Protein AF-A0AAX1ZXB7-F1 (afdb_monomer_lite)

Sequence (171 aa):
MNEKLSLSSENVIQNRINELGRIFPEVVKEGEVDIEKLKQFLGIENTTLKEKYEFTWAGKSNAIKAIQTPSIGTLIPSVEESVNFDSTGNLFIDGDNLEVLKLLQKSYYGKIKMIYIDPPYNTANDFIYPDNYREGLQDYLRYTGQINDEGNVISSNTETRGRFGTVKNFV

Structure (mmCIF, N/CA/C/O backbone):
data_AF-A0AAX1ZXB7-F1
#
_entry.id   AF-A0AAX1ZXB7-F1
#
loop_
_atom_site.group_PDB
_atom_site.id
_atom_site.type_symbol
_atom_site.label_atom_id
_atom_site.label_alt_id
_atom_site.label_comp_id
_atom_site.label_asym_id
_atom_site.label_entity_id
_atom_site.label_seq_id
_atom_site.pdbx_PDB_ins_code
_atom_site.Cartn_x
_atom_site.Cartn_y
_atom_site.Cartn_z
_atom_site.occupancy
_atom_site.B_iso_or_equiv
_atom_site.auth_seq_id
_atom_site.auth_comp_id
_atom_site.auth_asym_id
_atom_site.auth_atom_id
_atom_site.pdbx_PDB_model_num
ATOM 1 N N . MET A 1 1 ? 2.788 31.392 -14.177 1.00 34.97 1 MET A N 1
ATOM 2 C CA . MET A 1 1 ? 2.180 30.565 -13.114 1.00 34.97 1 MET A CA 1
ATOM 3 C C . MET A 1 1 ? 3.056 29.336 -12.957 1.00 34.97 1 MET A C 1
ATOM 5 O O . MET A 1 1 ? 2.987 28.458 -13.798 1.00 34.97 1 MET A O 1
ATOM 9 N N . ASN A 1 2 ? 3.954 29.329 -11.969 1.00 38.16 2 ASN A N 1
ATOM 10 C CA . ASN A 1 2 ? 4.781 28.160 -11.666 1.00 38.16 2 ASN A CA 1
ATOM 11 C C . ASN A 1 2 ? 4.075 27.368 -10.565 1.00 38.16 2 ASN A C 1
ATOM 13 O O . ASN A 1 2 ? 4.234 27.690 -9.387 1.00 38.16 2 ASN A O 1
ATOM 17 N N . GLU A 1 3 ? 3.282 26.366 -10.938 1.00 44.12 3 GLU A N 1
ATOM 18 C CA . GLU A 1 3 ? 2.854 25.348 -9.980 1.00 44.12 3 GLU A CA 1
ATOM 19 C C . GLU A 1 3 ? 4.070 24.481 -9.644 1.00 44.12 3 GLU A C 1
ATOM 21 O O . GLU A 1 3 ? 4.531 23.669 -10.444 1.00 44.12 3 GLU A O 1
ATOM 26 N N . LYS A 1 4 ? 4.643 24.701 -8.458 1.00 41.75 4 LYS A N 1
ATOM 27 C CA . LYS A 1 4 ? 5.615 23.777 -7.875 1.00 41.75 4 LYS A CA 1
ATOM 28 C C . LYS A 1 4 ? 4.885 22.464 -7.591 1.00 41.75 4 LYS A C 1
ATOM 30 O O . LYS A 1 4 ? 4.143 22.380 -6.616 1.00 41.75 4 LYS A O 1
ATOM 35 N N . LEU A 1 5 ? 5.095 21.455 -8.432 1.00 46.59 5 LEU A N 1
ATOM 36 C CA . LEU A 1 5 ? 4.689 20.080 -8.148 1.00 46.59 5 LEU A CA 1
ATOM 37 C C . LEU A 1 5 ? 5.357 19.636 -6.839 1.00 46.59 5 LEU A C 1
ATOM 39 O O . LEU A 1 5 ? 6.584 19.585 -6.742 1.00 46.59 5 LEU A O 1
ATOM 43 N N . SER A 1 6 ? 4.555 19.367 -5.809 1.00 42.56 6 SER A N 1
ATOM 44 C CA . SER A 1 6 ? 5.046 18.852 -4.533 1.00 42.56 6 SER A CA 1
ATOM 45 C C . SER A 1 6 ? 5.552 17.419 -4.722 1.00 42.56 6 SER A C 1
ATOM 47 O O . SER A 1 6 ? 4.775 16.538 -5.083 1.00 42.56 6 SER A O 1
ATOM 49 N N . LEU A 1 7 ? 6.838 17.191 -4.451 1.00 52.69 7 LEU A N 1
ATOM 50 C CA . LEU A 1 7 ? 7.524 15.890 -4.544 1.00 52.69 7 LEU A CA 1
ATOM 51 C C . LEU A 1 7 ? 7.206 14.937 -3.371 1.00 52.69 7 LEU A C 1
ATOM 53 O O . LEU A 1 7 ? 7.807 13.878 -3.252 1.00 52.69 7 LEU A O 1
ATOM 57 N N . SER A 1 8 ? 6.286 15.315 -2.483 1.00 56.94 8 SER A N 1
ATOM 58 C CA . SER A 1 8 ? 5.848 14.522 -1.333 1.00 56.94 8 SER A CA 1
ATOM 59 C C . SER A 1 8 ? 4.586 13.726 -1.665 1.00 56.94 8 SER A C 1
ATOM 61 O O . SER A 1 8 ? 3.643 14.292 -2.229 1.00 56.94 8 SER A O 1
ATOM 63 N N . SER A 1 9 ? 4.526 12.449 -1.272 1.00 56.06 9 SER A N 1
ATOM 64 C CA . SER A 1 9 ? 3.298 11.654 -1.399 1.00 56.06 9 SER A CA 1
ATOM 65 C C . SER A 1 9 ? 2.146 12.291 -0.614 1.00 56.06 9 SER A C 1
ATOM 67 O O . SER A 1 9 ? 2.355 12.926 0.422 1.00 56.06 9 SER A O 1
ATOM 69 N N . GLU A 1 10 ? 0.920 12.117 -1.103 1.00 64.44 10 GLU A N 1
ATOM 70 C CA . GLU A 1 10 ? -0.266 12.712 -0.488 1.00 64.44 10 GLU A CA 1
ATOM 71 C C . GLU A 1 10 ? -0.451 12.240 0.956 1.00 64.44 10 GLU A C 1
ATOM 73 O O . GLU A 1 10 ? -0.342 11.054 1.272 1.00 64.44 10 GLU A O 1
ATOM 78 N N . ASN A 1 11 ? -0.758 13.181 1.849 1.00 70.56 11 ASN A N 1
ATOM 79 C CA . ASN A 1 11 ? -1.089 12.848 3.222 1.00 70.56 11 ASN A CA 1
ATOM 80 C C . ASN A 1 11 ? -2.504 12.252 3.255 1.00 70.56 11 ASN A C 1
ATOM 82 O O . ASN A 1 11 ? -3.506 12.965 3.322 1.00 70.56 11 ASN A O 1
ATOM 86 N N . VAL A 1 12 ? -2.574 10.921 3.202 1.00 74.12 12 VAL A N 1
ATOM 87 C CA . VAL A 1 12 ? -3.822 10.142 3.203 1.00 74.12 12 VAL A CA 1
ATOM 88 C C . VAL A 1 12 ? -4.715 10.499 4.396 1.00 74.12 12 VAL A C 1
ATOM 90 O O . VAL A 1 12 ? -5.937 10.473 4.271 1.00 74.12 12 VAL A O 1
ATOM 93 N N . ILE A 1 13 ? -4.130 10.862 5.542 1.00 74.44 13 ILE A N 1
ATOM 94 C CA . ILE A 1 13 ? -4.887 11.268 6.732 1.00 74.44 13 ILE A CA 1
ATOM 95 C C . ILE A 1 13 ? -5.599 12.590 6.461 1.00 74.44 13 ILE A C 1
ATOM 97 O O . ILE A 1 13 ? -6.801 12.684 6.678 1.00 74.44 13 ILE A O 1
ATOM 101 N N . GLN A 1 14 ? -4.891 13.579 5.920 1.00 74.00 14 GLN A N 1
ATOM 102 C CA . GLN A 1 14 ? -5.476 14.881 5.602 1.00 74.00 14 GLN A CA 1
ATOM 103 C C . GLN A 1 14 ? -6.555 14.777 4.521 1.00 74.00 14 GLN A C 1
ATOM 105 O O . GLN A 1 14 ? -7.618 15.374 4.662 1.00 74.00 14 GLN A O 1
ATOM 110 N N . ASN A 1 15 ? -6.354 13.943 3.497 1.00 77.56 15 ASN A N 1
ATOM 111 C CA . ASN A 1 15 ? -7.395 13.675 2.500 1.00 77.56 15 ASN A CA 1
ATOM 112 C C . ASN A 1 15 ? -8.650 13.053 3.137 1.00 77.56 15 ASN A C 1
ATOM 114 O O . ASN A 1 15 ? -9.758 13.509 2.868 1.00 77.56 15 ASN A O 1
ATOM 118 N N . ARG A 1 16 ? -8.488 12.078 4.041 1.00 78.12 16 ARG A N 1
ATOM 119 C CA . ARG A 1 16 ? -9.613 11.460 4.765 1.00 78.12 16 ARG A CA 1
ATOM 120 C C . ARG A 1 16 ? -10.320 12.434 5.701 1.00 78.12 16 ARG A C 1
ATOM 122 O O . ARG A 1 16 ? -11.542 12.408 5.781 1.00 78.12 16 ARG A O 1
ATOM 129 N N . ILE A 1 17 ? -9.576 13.292 6.397 1.00 80.38 17 ILE A N 1
ATOM 130 C CA . ILE A 1 17 ? -10.150 14.335 7.257 1.00 80.38 17 ILE A CA 1
ATOM 131 C C . ILE A 1 17 ? -10.942 15.335 6.410 1.00 80.38 17 ILE A C 1
ATOM 133 O O . ILE A 1 17 ? -12.053 15.699 6.784 1.00 80.38 17 ILE A O 1
ATOM 137 N N . ASN A 1 18 ? -10.432 15.713 5.237 1.00 79.88 18 ASN A N 1
ATOM 138 C CA . ASN A 1 18 ? -11.134 16.595 4.305 1.00 79.88 18 ASN A CA 1
ATOM 139 C C . ASN A 1 18 ? -12.419 15.960 3.754 1.00 79.88 18 ASN A C 1
ATOM 141 O O . ASN A 1 18 ? -13.449 16.629 3.676 1.00 79.88 18 ASN A O 1
ATOM 145 N N . GLU A 1 19 ? -12.395 14.675 3.394 1.00 80.62 19 GLU A N 1
ATOM 146 C CA . GLU A 1 19 ? -13.603 13.940 2.996 1.00 80.62 19 GLU A CA 1
ATOM 147 C C . GLU A 1 19 ? -14.615 13.850 4.140 1.00 80.62 19 GLU A C 1
ATOM 149 O O . GLU A 1 19 ? -15.804 14.095 3.936 1.00 80.62 19 GLU A O 1
ATOM 154 N N . LEU A 1 20 ? -14.150 13.576 5.359 1.00 80.56 20 LEU A N 1
ATOM 155 C CA . LEU A 1 20 ? -15.007 13.505 6.538 1.00 80.56 20 LEU A CA 1
ATOM 156 C C . LEU A 1 20 ? -15.609 14.873 6.880 1.00 80.56 20 LEU A C 1
ATOM 158 O O . LEU A 1 20 ? -16.793 14.945 7.190 1.00 80.56 20 LEU A O 1
ATOM 162 N N . GLY A 1 21 ? -14.847 15.958 6.730 1.00 78.12 21 GLY A N 1
ATOM 163 C CA . GLY A 1 21 ? -15.325 17.332 6.898 1.00 78.12 21 GLY A CA 1
ATOM 164 C C . GLY A 1 21 ? -16.354 17.762 5.849 1.00 78.12 21 GLY A C 1
ATOM 165 O O . GLY A 1 21 ? -17.210 18.589 6.148 1.00 78.12 21 GLY A O 1
ATOM 166 N N . ARG A 1 22 ? -16.344 17.175 4.642 1.00 80.56 22 ARG A N 1
ATOM 167 C CA . ARG A 1 22 ? -17.416 17.394 3.649 1.00 80.56 22 ARG A CA 1
ATOM 168 C C . ARG A 1 22 ? -18.744 16.777 4.080 1.00 80.56 22 ARG A C 1
ATOM 170 O O . ARG A 1 22 ? -19.790 17.321 3.748 1.00 80.56 22 ARG A O 1
ATOM 177 N N . ILE A 1 23 ? -18.698 15.642 4.775 1.00 79.94 23 ILE A N 1
ATOM 178 C CA . ILE A 1 23 ? -19.891 14.894 5.195 1.00 79.94 23 ILE A CA 1
ATOM 179 C C . ILE A 1 23 ? -20.389 15.391 6.562 1.00 79.94 23 ILE A C 1
ATOM 181 O O . ILE A 1 23 ? -21.589 15.561 6.757 1.00 79.94 23 ILE A O 1
ATOM 185 N N . PHE A 1 24 ? -19.470 15.669 7.491 1.00 79.56 24 PHE A N 1
ATOM 186 C CA . PHE A 1 24 ? -19.739 16.125 8.854 1.00 79.56 24 PHE A CA 1
ATOM 187 C C . PHE A 1 24 ? -18.872 17.352 9.199 1.00 79.56 24 PHE A C 1
ATOM 189 O O . PHE A 1 24 ? -17.887 17.231 9.933 1.00 79.56 24 PHE A O 1
ATOM 196 N N . PRO A 1 25 ? -19.218 18.554 8.704 1.00 79.00 25 PRO A N 1
ATOM 197 C CA . PRO A 1 25 ? -18.417 19.759 8.938 1.00 79.00 25 PRO A CA 1
ATOM 198 C C . PRO A 1 25 ? -18.304 20.124 10.425 1.00 79.00 25 PRO A C 1
AT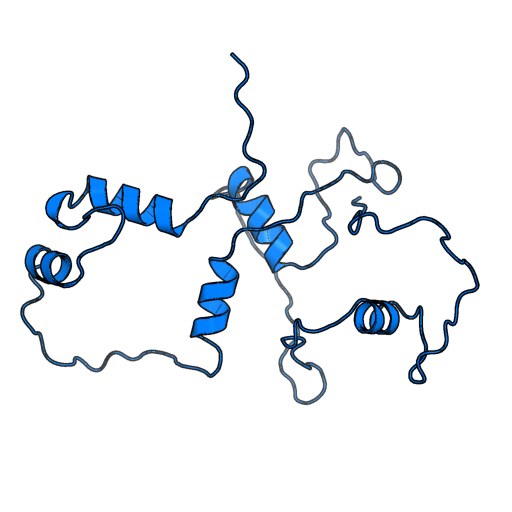OM 200 O O . PRO A 1 25 ? -17.298 20.677 10.852 1.00 79.00 25 PRO A O 1
ATOM 203 N N . GLU A 1 26 ? -19.298 19.768 11.241 1.00 76.31 26 GLU A N 1
ATOM 204 C CA . GLU A 1 26 ? -19.321 20.064 12.682 1.00 76.31 26 GLU A CA 1
ATOM 205 C C . GLU A 1 26 ? -18.400 19.166 13.527 1.00 76.31 26 GLU A C 1
ATOM 207 O O . GLU A 1 26 ? -18.140 19.468 14.699 1.00 76.31 26 GLU A O 1
ATOM 212 N N . VAL A 1 27 ? -17.922 18.067 12.933 1.00 77.94 27 VAL A N 1
ATOM 213 C CA . VAL A 1 27 ? -17.041 17.071 13.556 1.00 77.94 27 VAL A CA 1
ATOM 214 C C . VAL A 1 27 ? -15.565 17.422 13.362 1.00 77.94 27 VAL A C 1
ATOM 216 O O . VAL A 1 27 ? -14.729 16.990 14.151 1.00 77.94 27 VAL A O 1
ATOM 219 N N . VAL A 1 28 ? -15.220 18.212 12.345 1.00 76.88 28 VAL A N 1
ATOM 220 C CA . VAL A 1 28 ? -13.830 18.600 12.077 1.00 76.88 28 VAL A CA 1
ATOM 221 C C . VAL A 1 28 ? -13.576 19.999 12.635 1.00 76.88 28 VAL A C 1
ATOM 223 O O . VAL A 1 28 ? -14.164 20.976 12.176 1.00 76.88 28 VAL A O 1
ATOM 226 N N . LYS A 1 29 ? -12.681 20.114 13.619 1.00 74.75 29 LYS A N 1
ATOM 227 C CA . LYS A 1 29 ? -12.216 21.396 14.173 1.00 74.75 29 LYS A CA 1
ATOM 228 C C . LYS A 1 29 ? -10.718 21.521 13.940 1.00 74.75 29 LYS A C 1
ATOM 230 O O . LYS A 1 29 ? -9.971 20.625 14.299 1.00 74.75 29 LYS A O 1
ATOM 235 N N . GLU A 1 30 ? -10.291 22.624 13.325 1.00 65.50 30 GLU A N 1
ATOM 236 C CA . GLU A 1 30 ? -8.865 22.954 13.129 1.00 65.50 30 GLU A CA 1
ATOM 237 C C . GLU A 1 30 ? -8.031 21.851 12.433 1.00 65.50 30 GLU A C 1
ATOM 239 O O . GLU A 1 30 ? -6.820 21.776 12.601 1.00 65.50 30 GLU A O 1
ATOM 244 N N . GLY A 1 31 ? -8.667 21.006 11.610 1.00 67.06 31 GLY A N 1
ATOM 245 C CA . GLY A 1 31 ? -7.996 19.899 10.916 1.00 67.06 31 GLY A CA 1
ATOM 246 C C . GLY A 1 31 ? -7.877 18.606 11.732 1.00 67.06 31 GLY A C 1
ATOM 247 O O . GLY A 1 31 ? -7.247 17.660 11.265 1.00 67.06 31 GLY A O 1
ATOM 248 N N . GLU A 1 32 ? -8.511 18.533 12.903 1.00 71.75 32 GLU A N 1
ATOM 249 C CA . GLU A 1 32 ? -8.635 17.328 13.727 1.00 71.75 32 GLU A CA 1
ATOM 250 C C . GLU A 1 32 ? -10.102 16.884 13.853 1.00 71.75 32 GLU A C 1
ATOM 252 O O . GLU A 1 32 ? -11.037 17.682 13.742 1.00 71.75 32 GLU A O 1
ATOM 257 N N . VAL A 1 33 ? -10.315 15.580 14.051 1.00 77.62 33 VAL A N 1
ATOM 258 C CA . VAL A 1 33 ? -11.649 14.961 14.132 1.00 77.62 33 VAL A CA 1
ATOM 259 C C . VAL A 1 33 ? -12.070 14.837 15.595 1.00 77.62 33 VAL A C 1
ATOM 261 O O . VAL A 1 33 ? -11.449 14.101 16.361 1.00 77.62 33 VAL A O 1
ATOM 264 N N . ASP A 1 34 ? -13.165 15.499 15.968 1.00 79.06 34 ASP A N 1
ATOM 265 C CA . ASP A 1 34 ? -13.806 15.369 17.277 1.00 79.06 34 ASP A CA 1
ATOM 266 C C . ASP A 1 34 ? -14.596 14.051 17.347 1.00 79.06 34 ASP A C 1
ATOM 268 O O . ASP A 1 34 ? -15.705 13.909 16.821 1.00 79.06 34 ASP A O 1
ATOM 272 N N . ILE A 1 35 ? -13.993 13.048 17.987 1.00 77.00 35 ILE A N 1
ATOM 273 C CA . ILE A 1 35 ? -14.543 11.690 18.085 1.00 77.00 35 ILE A CA 1
ATOM 274 C C . ILE A 1 35 ? -15.855 11.671 18.882 1.00 77.00 35 ILE A C 1
ATOM 276 O O . ILE A 1 35 ? -16.717 10.831 18.611 1.00 77.00 35 ILE A O 1
ATOM 280 N N . GLU A 1 36 ? -16.028 12.563 19.859 1.00 72.38 36 GLU A N 1
ATOM 281 C CA . GLU A 1 36 ? -17.235 12.602 20.690 1.00 72.38 36 GLU A CA 1
ATOM 282 C C . GLU A 1 36 ? -18.425 13.114 19.887 1.00 72.38 36 GLU A C 1
ATOM 284 O O . GLU A 1 36 ? -19.469 12.456 19.842 1.00 72.38 36 GLU A O 1
ATOM 289 N N . LYS A 1 37 ? -18.238 14.211 19.149 1.00 75.06 37 LYS A N 1
ATOM 290 C CA . LYS A 1 37 ? -19.256 14.697 18.211 1.00 75.06 37 LYS A CA 1
ATOM 291 C C . LYS A 1 37 ? -19.546 13.692 17.111 1.00 75.06 37 LYS A C 1
ATOM 293 O O . LYS A 1 37 ? -20.709 13.479 16.783 1.00 75.06 37 LYS A O 1
ATOM 298 N N . LEU A 1 38 ? -18.520 13.038 16.562 1.00 80.50 38 LEU A N 1
ATOM 299 C CA . LEU A 1 38 ? -18.719 12.020 15.530 1.00 80.50 38 LEU A CA 1
ATOM 300 C C . LEU A 1 38 ? -19.606 10.877 16.038 1.00 80.50 38 LEU A C 1
ATOM 302 O O . LEU A 1 38 ? -20.534 10.467 15.348 1.00 80.50 38 LEU A O 1
ATOM 306 N N . LYS A 1 39 ? -19.361 10.386 17.258 1.00 75.12 39 LYS A N 1
ATOM 307 C CA . LYS A 1 39 ? -20.200 9.352 17.887 1.00 75.12 39 LYS A CA 1
ATOM 308 C C . LYS A 1 39 ? -21.645 9.817 18.060 1.00 75.12 39 LYS A C 1
ATOM 310 O O . LYS A 1 39 ? -22.557 9.038 17.787 1.00 75.12 39 LYS A O 1
ATOM 315 N N . GLN A 1 40 ? -21.842 11.074 18.461 1.00 74.50 40 GLN A N 1
ATOM 316 C CA . GLN A 1 40 ? -23.165 11.673 18.619 1.00 74.50 40 GLN A CA 1
ATOM 317 C C . GLN A 1 40 ? -23.916 11.769 17.281 1.00 74.50 40 GLN A C 1
ATOM 319 O O . GLN A 1 40 ? -25.065 11.342 17.201 1.00 74.50 40 GLN A O 1
ATOM 324 N N . PHE A 1 41 ? -23.269 12.260 16.217 1.00 72.31 41 PHE A N 1
ATOM 325 C CA . PHE A 1 41 ? -23.873 12.350 14.879 1.00 72.31 41 PHE A CA 1
ATOM 326 C C . PHE A 1 41 ? -24.178 10.989 14.262 1.00 72.31 41 PHE A C 1
ATOM 328 O O . PHE A 1 41 ? -25.181 10.837 13.570 1.00 72.31 41 PHE A O 1
ATOM 335 N N . LEU A 1 42 ? -23.334 9.991 14.526 1.00 73.00 42 LEU A N 1
ATOM 336 C CA . LEU A 1 42 ? -23.551 8.622 14.062 1.00 73.00 42 LEU A CA 1
ATOM 337 C C . LEU A 1 42 ? -24.635 7.882 14.863 1.00 73.00 42 LEU A C 1
ATOM 339 O O . LEU A 1 42 ? -24.899 6.716 14.572 1.00 73.00 42 LEU A O 1
ATOM 343 N N . GLY A 1 43 ? -25.254 8.522 15.864 1.00 67.62 43 GLY A N 1
ATOM 344 C CA . GLY A 1 43 ? -26.294 7.906 16.690 1.00 67.62 43 GLY A CA 1
ATOM 345 C C . GLY A 1 43 ? -25.787 6.694 17.470 1.00 67.62 43 GLY A C 1
ATOM 346 O O . GLY A 1 43 ? -26.571 5.816 17.830 1.00 67.62 43 GLY A O 1
ATOM 347 N N . ILE A 1 44 ? -24.474 6.619 17.714 1.00 66.94 44 ILE A N 1
ATOM 348 C CA . ILE A 1 44 ? -23.872 5.564 18.523 1.00 66.94 44 ILE A CA 1
ATOM 349 C C . ILE A 1 44 ? -24.101 5.965 19.979 1.00 66.94 44 ILE A C 1
ATOM 351 O O . ILE A 1 44 ? -23.200 6.439 20.671 1.00 66.94 44 ILE A O 1
ATOM 355 N N . GLU A 1 45 ? -25.337 5.794 20.449 1.00 56.50 45 GLU A N 1
ATOM 356 C CA . GLU A 1 45 ? -25.593 5.637 21.880 1.00 56.50 45 GLU A CA 1
ATOM 357 C C . GLU A 1 45 ? -24.660 4.545 22.386 1.00 56.50 45 GLU A C 1
ATOM 359 O O . GLU A 1 45 ? -24.458 3.585 21.645 1.00 56.50 45 GLU A O 1
ATOM 364 N N . ASN A 1 46 ? -24.083 4.717 23.584 1.00 56.25 46 ASN A N 1
ATOM 365 C CA . ASN A 1 46 ? -23.132 3.831 24.274 1.00 56.25 46 ASN A CA 1
ATOM 366 C C . ASN A 1 46 ? -23.569 2.354 24.277 1.00 56.25 46 ASN A C 1
ATOM 368 O O . ASN A 1 46 ? -23.894 1.768 25.310 1.00 56.25 46 ASN A O 1
ATOM 372 N N . THR A 1 47 ? -23.563 1.733 23.107 1.00 51.44 47 THR A N 1
ATOM 373 C CA . THR A 1 47 ? -23.913 0.353 22.875 1.00 51.44 47 THR A CA 1
ATOM 374 C C . THR A 1 47 ? -22.652 -0.373 23.252 1.00 51.44 47 THR A C 1
ATOM 376 O O . THR A 1 47 ? -21.699 -0.476 22.479 1.00 51.44 47 THR A O 1
ATOM 379 N N . THR A 1 48 ? -22.625 -0.687 24.549 1.00 49.75 48 THR A N 1
ATOM 380 C CA . THR A 1 48 ? -22.271 -1.994 25.087 1.00 49.75 48 THR A CA 1
ATOM 381 C C . THR A 1 48 ? -21.260 -2.684 24.211 1.00 49.75 48 THR A C 1
ATOM 383 O O . THR A 1 48 ? -21.625 -3.100 23.117 1.00 49.75 48 THR A O 1
ATOM 386 N N . LEU A 1 49 ? -20.033 -2.786 24.730 1.00 53.06 49 LEU A N 1
ATOM 387 C CA . LEU A 1 49 ? -18.934 -3.667 24.334 1.00 53.06 49 LEU A CA 1
ATOM 388 C C . LEU A 1 49 ? -19.442 -4.961 23.667 1.00 53.06 49 LEU A C 1
ATOM 390 O O . LEU A 1 49 ? -19.435 -6.033 24.259 1.00 53.06 49 LEU A O 1
ATOM 394 N N . LYS A 1 50 ? -19.931 -4.856 22.431 1.00 52.28 50 LYS A N 1
ATOM 395 C CA . LYS A 1 50 ? -20.218 -5.977 21.558 1.00 52.28 50 LYS A CA 1
ATOM 396 C C . LYS A 1 50 ? -18.845 -6.529 21.309 1.00 52.28 50 LYS A C 1
ATOM 398 O O . LYS A 1 50 ? -17.990 -5.766 20.862 1.00 52.28 50 LYS A O 1
ATOM 403 N N . GLU A 1 51 ? -18.646 -7.785 21.672 1.00 53.81 51 GLU A N 1
ATOM 404 C CA . GLU A 1 51 ? -17.427 -8.548 21.452 1.00 53.81 51 GLU A CA 1
ATOM 405 C C . GLU A 1 51 ? -16.927 -8.290 20.026 1.00 53.81 51 GLU A C 1
ATOM 407 O O . GLU A 1 51 ? -17.378 -8.883 19.046 1.00 53.81 51 GLU A O 1
ATOM 412 N N . LYS A 1 52 ? -16.054 -7.290 19.890 1.00 66.62 52 LYS A N 1
ATOM 413 C CA . LYS A 1 52 ? -15.423 -6.951 18.630 1.00 66.62 52 LYS A CA 1
ATOM 414 C C . LYS A 1 52 ? -14.259 -7.904 18.548 1.00 66.62 52 LYS A C 1
ATOM 416 O O . LYS A 1 52 ? -13.262 -7.731 19.244 1.00 66.62 52 LYS A O 1
ATOM 421 N N . TYR A 1 53 ? -14.411 -8.924 17.719 1.00 75.38 53 TYR A N 1
ATOM 422 C CA . TYR A 1 53 ? -13.291 -9.758 17.335 1.00 75.38 53 TYR A CA 1
ATOM 423 C C . TYR A 1 53 ? -12.319 -8.894 16.534 1.00 75.38 53 TYR A C 1
ATOM 425 O O . TYR A 1 53 ? -12.521 -8.622 15.352 1.00 75.38 53 TYR A O 1
ATOM 433 N N . GLU A 1 54 ? -11.286 -8.408 17.214 1.00 78.88 54 GLU A N 1
ATOM 434 C CA . GLU A 1 54 ? -10.181 -7.691 16.603 1.00 78.88 54 GLU A CA 1
ATOM 435 C C . GLU A 1 54 ? -8.934 -8.572 16.635 1.00 78.88 54 GLU A C 1
ATOM 437 O O . GLU A 1 54 ? -8.500 -9.035 17.689 1.00 78.88 54 GLU A O 1
ATOM 442 N N . PHE A 1 55 ? -8.325 -8.774 15.468 1.00 83.00 55 PHE A N 1
ATOM 443 C CA . PHE A 1 55 ? -7.006 -9.384 15.393 1.00 83.00 55 PHE A CA 1
ATOM 444 C C . PHE A 1 55 ? -5.955 -8.355 15.831 1.00 83.00 55 PHE A C 1
ATOM 446 O O . PHE A 1 55 ? -5.793 -7.300 15.201 1.00 83.00 55 PHE A O 1
ATOM 453 N N . THR A 1 56 ? -5.264 -8.635 16.935 1.00 85.94 56 THR A N 1
ATOM 454 C CA . THR A 1 56 ? -4.189 -7.795 17.479 1.00 85.94 56 THR A CA 1
ATOM 455 C C . THR A 1 56 ? -2.880 -8.577 17.507 1.00 85.94 56 THR A C 1
ATOM 457 O O . THR A 1 56 ? -2.869 -9.784 17.730 1.00 85.94 56 THR A O 1
ATOM 460 N N . TRP A 1 57 ? -1.771 -7.889 17.235 1.00 85.19 57 TRP A N 1
ATOM 461 C CA . TRP A 1 57 ? -0.424 -8.456 17.260 1.00 85.19 57 TRP A CA 1
ATOM 462 C C . TRP A 1 57 ? 0.590 -7.380 17.657 1.00 85.19 57 TRP A C 1
ATOM 464 O O . TRP A 1 57 ? 0.331 -6.177 17.520 1.00 85.19 57 TRP A O 1
ATOM 474 N N . ALA A 1 58 ? 1.751 -7.805 18.159 1.00 83.94 58 ALA A N 1
ATOM 475 C CA . ALA A 1 58 ? 2.843 -6.894 18.486 1.00 83.94 58 ALA A CA 1
ATOM 476 C C . ALA A 1 58 ? 3.305 -6.147 17.223 1.00 83.94 58 ALA A C 1
ATOM 478 O O . ALA A 1 58 ? 3.521 -6.755 16.182 1.00 83.94 58 ALA A O 1
ATOM 479 N N . GLY A 1 59 ? 3.425 -4.820 17.298 1.00 84.56 59 GLY A N 1
ATOM 480 C CA . GLY A 1 59 ? 3.831 -3.997 16.153 1.00 84.56 59 GLY A CA 1
ATOM 481 C C . GLY A 1 59 ? 2.698 -3.548 15.220 1.00 84.56 59 GLY A C 1
ATOM 482 O O . GLY A 1 59 ? 2.958 -2.718 14.351 1.00 84.56 59 GLY A O 1
ATOM 483 N N . LYS A 1 60 ? 1.435 -3.962 15.431 1.00 86.12 60 LYS A N 1
ATOM 484 C CA . LYS A 1 60 ? 0.268 -3.505 14.636 1.00 86.12 60 LYS A CA 1
ATOM 485 C C . LYS A 1 60 ? 0.216 -1.982 14.468 1.00 86.12 60 LYS A C 1
ATOM 487 O O . LYS A 1 60 ? 0.074 -1.475 13.357 1.00 86.12 60 LYS A O 1
ATOM 492 N N . SER A 1 61 ? 0.372 -1.243 15.565 1.00 84.56 61 SER A N 1
ATOM 493 C CA . SER A 1 61 ? 0.355 0.225 15.548 1.00 84.56 61 SER A CA 1
ATOM 494 C C . SER A 1 61 ? 1.530 0.822 14.768 1.00 84.56 61 SER A C 1
ATOM 496 O O . SER A 1 61 ? 1.369 1.857 14.125 1.00 84.56 61 SER A O 1
ATOM 498 N N . ASN A 1 62 ? 2.699 0.177 14.797 1.00 82.50 62 ASN A N 1
ATOM 499 C CA . ASN A 1 62 ? 3.876 0.624 14.052 1.00 82.50 62 ASN A CA 1
ATOM 500 C C . ASN A 1 62 ? 3.708 0.363 12.551 1.00 82.50 62 ASN A C 1
ATOM 502 O O . ASN A 1 62 ? 4.002 1.253 11.761 1.00 82.50 62 ASN A O 1
ATOM 506 N N . ALA A 1 63 ? 3.145 -0.787 12.164 1.00 84.12 63 ALA A N 1
ATOM 507 C CA . ALA A 1 63 ? 2.821 -1.093 10.770 1.00 84.12 63 ALA A CA 1
ATOM 508 C C . ALA A 1 63 ? 1.829 -0.074 10.179 1.00 84.12 63 ALA A C 1
ATOM 510 O O . ALA A 1 63 ? 2.036 0.441 9.082 1.00 84.12 63 ALA A O 1
ATOM 511 N N . ILE A 1 64 ? 0.789 0.295 10.939 1.00 85.12 64 ILE A N 1
ATOM 512 C CA . ILE A 1 64 ? -0.167 1.335 10.523 1.00 85.12 64 ILE A CA 1
ATOM 513 C C . ILE A 1 64 ? 0.535 2.687 10.345 1.00 85.12 64 ILE A C 1
ATOM 515 O O . ILE A 1 64 ? 0.319 3.354 9.332 1.00 85.12 64 ILE A O 1
ATOM 519 N N . LYS A 1 65 ? 1.396 3.085 11.292 1.00 84.00 65 LYS A N 1
ATOM 520 C CA . LYS A 1 65 ? 2.186 4.321 11.174 1.00 84.00 65 LYS A CA 1
ATOM 521 C C . LYS A 1 65 ? 3.088 4.294 9.940 1.00 84.00 65 LYS A C 1
ATOM 523 O O . LYS A 1 65 ? 3.104 5.266 9.200 1.00 84.00 65 LYS A O 1
ATOM 528 N N . ALA A 1 66 ? 3.777 3.183 9.678 1.00 81.81 66 ALA A N 1
ATOM 529 C CA . ALA A 1 66 ? 4.664 3.038 8.526 1.00 81.81 66 ALA A CA 1
ATOM 530 C C . ALA A 1 66 ? 3.925 3.208 7.190 1.00 81.81 66 ALA A C 1
ATOM 532 O O . ALA A 1 66 ? 4.449 3.864 6.293 1.00 81.81 66 ALA A O 1
ATOM 533 N N . ILE A 1 67 ? 2.698 2.690 7.067 1.00 83.00 67 ILE A N 1
ATOM 534 C CA . ILE A 1 67 ? 1.841 2.888 5.883 1.00 83.00 67 ILE A CA 1
ATOM 535 C C . ILE A 1 67 ? 1.442 4.363 5.723 1.00 83.00 67 ILE A C 1
ATOM 537 O O . ILE A 1 67 ? 1.361 4.859 4.603 1.00 83.00 67 ILE A O 1
ATOM 541 N N . GLN A 1 68 ? 1.191 5.065 6.830 1.00 81.31 68 GLN A N 1
ATOM 542 C CA . GLN A 1 68 ? 0.781 6.473 6.827 1.00 81.31 68 GLN A CA 1
ATOM 543 C C . GLN A 1 68 ? 1.938 7.448 6.594 1.00 81.31 68 GLN A C 1
ATOM 545 O O . GLN A 1 68 ? 1.700 8.565 6.133 1.00 81.31 68 GLN A O 1
ATOM 550 N N . THR A 1 69 ? 3.170 7.054 6.918 1.00 81.19 69 THR A N 1
ATOM 551 C CA . THR A 1 69 ? 4.358 7.874 6.676 1.00 81.19 69 THR A CA 1
ATOM 552 C C . THR A 1 69 ? 4.539 8.098 5.170 1.00 81.19 69 THR A C 1
ATOM 554 O O . THR A 1 69 ? 4.654 7.113 4.433 1.00 81.19 69 THR A O 1
ATOM 557 N N . PRO A 1 70 ? 4.600 9.359 4.702 1.00 78.38 70 PRO A N 1
ATOM 558 C CA . PRO A 1 70 ? 4.861 9.678 3.303 1.00 78.38 70 PRO A CA 1
ATOM 559 C C . PRO A 1 70 ? 6.168 9.067 2.787 1.00 78.38 70 PRO A C 1
ATOM 561 O O . PRO A 1 70 ? 7.133 8.950 3.544 1.00 78.38 70 PRO A O 1
ATOM 564 N N . SER A 1 71 ? 6.208 8.710 1.504 1.00 78.88 71 SER A N 1
ATOM 565 C 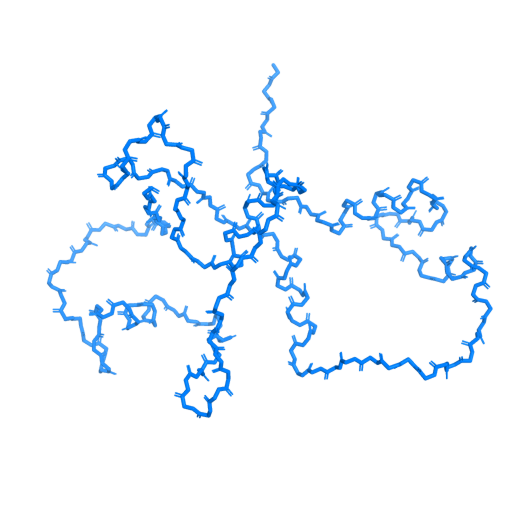CA . SER A 1 71 ? 7.448 8.298 0.841 1.00 78.88 71 SER A CA 1
ATOM 566 C C . SER A 1 71 ? 8.384 9.498 0.683 1.00 78.88 71 SER A C 1
ATOM 568 O O . SER A 1 71 ? 7.936 10.616 0.409 1.00 78.88 71 SER A O 1
ATOM 570 N N . ILE A 1 72 ? 9.683 9.262 0.834 1.00 77.94 72 ILE A N 1
ATOM 571 C CA . ILE A 1 72 ? 10.740 10.276 0.660 1.00 77.94 72 ILE A CA 1
ATOM 572 C C . ILE A 1 72 ? 11.504 10.020 -0.652 1.00 77.94 72 ILE A C 1
ATOM 574 O O . ILE A 1 72 ? 12.201 10.902 -1.153 1.00 77.94 72 ILE A O 1
ATOM 578 N N . GLY A 1 73 ? 11.372 8.820 -1.222 1.00 77.62 73 GLY A N 1
ATOM 579 C CA . GLY A 1 73 ? 12.023 8.429 -2.466 1.00 77.62 73 GLY A CA 1
ATOM 580 C C . GLY A 1 73 ? 11.418 9.056 -3.724 1.00 77.62 73 GLY A C 1
ATOM 581 O O . GLY A 1 73 ? 10.320 9.607 -3.722 1.00 77.62 73 GLY A O 1
ATOM 582 N N . THR A 1 74 ? 12.149 8.919 -4.829 1.00 80.56 74 THR A N 1
ATOM 583 C CA . THR A 1 74 ? 11.657 9.173 -6.188 1.00 80.56 74 THR A CA 1
ATOM 584 C C . THR A 1 74 ? 12.086 8.021 -7.092 1.00 80.56 74 THR A C 1
ATOM 586 O O . THR A 1 74 ? 13.098 7.373 -6.822 1.00 80.56 74 THR A O 1
ATOM 589 N N . LEU A 1 75 ? 11.334 7.772 -8.164 1.00 86.06 75 LEU A N 1
ATOM 590 C CA . LEU A 1 75 ? 11.727 6.812 -9.198 1.00 86.06 75 LEU A CA 1
ATOM 591 C C . LEU A 1 75 ? 12.619 7.514 -10.228 1.00 86.06 75 LEU A C 1
ATOM 593 O O . LEU A 1 75 ? 12.338 8.650 -10.617 1.00 86.06 75 LEU A O 1
ATOM 597 N N . ILE A 1 76 ? 13.686 6.846 -10.661 1.00 86.50 76 ILE A N 1
ATOM 598 C CA . ILE A 1 76 ? 14.653 7.357 -11.643 1.00 86.50 76 ILE A CA 1
ATOM 599 C C . ILE A 1 76 ? 14.692 6.361 -12.809 1.00 86.50 76 ILE A C 1
ATOM 601 O O . ILE A 1 76 ? 14.760 5.174 -12.568 1.00 86.50 76 ILE A O 1
ATOM 605 N N . PRO A 1 77 ? 14.622 6.755 -14.081 1.00 88.75 77 PRO A N 1
ATOM 606 C CA . PRO A 1 77 ? 14.736 5.780 -15.171 1.00 88.75 77 PRO A CA 1
ATOM 607 C C . PRO A 1 77 ? 16.192 5.291 -15.345 1.00 88.75 77 PRO A C 1
ATOM 609 O O . PRO A 1 77 ? 17.095 6.124 -15.398 1.00 88.75 77 PRO A O 1
ATOM 612 N N . SER A 1 78 ? 16.436 3.980 -15.493 1.00 89.19 78 SER A N 1
ATOM 613 C CA . SER A 1 78 ? 17.721 3.390 -15.950 1.00 89.19 78 SER A CA 1
ATOM 614 C C . SER A 1 78 ? 17.585 2.854 -17.369 1.00 89.19 78 SER A C 1
ATOM 616 O O . SER A 1 78 ? 17.493 1.659 -17.632 1.00 89.19 78 SER A O 1
ATOM 618 N N . VAL A 1 79 ? 17.641 3.798 -18.306 1.00 88.00 79 VAL A N 1
ATOM 619 C CA . VAL A 1 79 ? 17.516 3.556 -19.748 1.00 88.00 79 VAL A CA 1
ATOM 620 C C . VAL A 1 79 ? 18.524 2.523 -20.267 1.00 88.00 79 VAL A C 1
ATOM 622 O O . VAL A 1 79 ? 18.232 1.816 -21.225 1.00 88.00 79 VAL A O 1
ATOM 625 N N . GLU A 1 80 ? 19.710 2.439 -19.659 1.00 87.31 80 GLU A N 1
ATOM 626 C CA . GLU A 1 80 ? 20.775 1.527 -20.097 1.00 87.31 80 GLU A CA 1
ATOM 627 C C . GLU A 1 80 ? 20.459 0.058 -19.805 1.00 87.31 80 GLU A C 1
ATOM 629 O O . GLU A 1 80 ? 20.865 -0.823 -20.562 1.00 87.31 80 GLU A O 1
ATOM 634 N N . GLU A 1 81 ? 19.734 -0.208 -18.722 1.00 86.19 81 GLU A N 1
ATOM 635 C CA . GLU A 1 81 ? 19.353 -1.565 -18.338 1.00 86.19 81 GLU A CA 1
ATOM 636 C C . GLU A 1 81 ? 17.987 -1.944 -18.933 1.00 86.19 81 GLU A C 1
ATOM 638 O O . GLU A 1 81 ? 17.715 -3.129 -19.134 1.00 86.19 81 GLU A O 1
ATOM 643 N N . SER A 1 82 ? 17.170 -0.942 -19.282 1.00 87.25 82 SER A N 1
ATOM 644 C CA . SER A 1 82 ? 15.857 -1.062 -19.916 1.00 87.25 82 SER A CA 1
ATOM 645 C C . SER A 1 82 ? 15.866 -1.779 -21.265 1.00 87.25 82 SER A C 1
ATOM 647 O O . SER A 1 82 ? 16.612 -1.453 -22.188 1.00 87.25 82 SER A O 1
ATOM 649 N N . VAL A 1 83 ? 14.901 -2.682 -21.450 1.00 89.19 83 VAL A N 1
ATOM 650 C CA . VAL A 1 83 ? 14.614 -3.299 -22.752 1.00 89.19 83 VAL A CA 1
ATOM 651 C C . VAL A 1 83 ? 13.430 -2.585 -23.400 1.00 89.19 83 VAL A C 1
ATOM 653 O O . VAL A 1 83 ? 12.330 -2.577 -22.851 1.00 89.19 83 VAL A O 1
ATOM 656 N N . ASN A 1 84 ? 13.630 -2.034 -24.604 1.00 88.44 84 ASN A N 1
ATOM 657 C CA . ASN A 1 84 ? 12.595 -1.321 -25.368 1.00 88.44 84 ASN A CA 1
ATOM 658 C C . ASN A 1 84 ? 11.949 -0.154 -24.592 1.00 88.44 84 ASN A C 1
ATOM 660 O O . ASN A 1 84 ? 10.730 0.014 -24.655 1.00 88.44 84 ASN A O 1
ATOM 664 N N . PHE A 1 85 ? 12.766 0.647 -23.896 1.00 87.56 85 PHE A N 1
ATOM 665 C CA . PHE A 1 85 ? 12.347 1.707 -22.965 1.00 87.56 85 PHE A CA 1
ATOM 666 C C . PHE A 1 85 ? 11.162 2.559 -23.454 1.00 87.56 85 PHE A C 1
ATOM 668 O O . PHE A 1 85 ? 10.169 2.699 -22.748 1.00 87.56 85 PHE A O 1
ATOM 675 N N . ASP A 1 86 ? 11.212 3.057 -24.692 1.00 88.06 86 ASP A N 1
ATOM 676 C CA . ASP A 1 86 ? 10.183 3.966 -25.222 1.00 88.06 86 ASP A CA 1
ATOM 677 C C . ASP A 1 86 ? 8.878 3.277 -25.664 1.00 88.06 86 ASP A C 1
ATOM 679 O O . ASP A 1 86 ? 7.888 3.949 -25.952 1.00 88.06 86 ASP A O 1
ATOM 683 N N . SER A 1 87 ? 8.863 1.946 -25.781 1.00 91.69 87 SER A N 1
ATOM 684 C CA . SER A 1 87 ? 7.753 1.204 -26.409 1.00 91.69 87 SER A CA 1
ATOM 685 C C . SER A 1 87 ? 7.169 0.082 -25.556 1.00 91.69 87 SER A C 1
ATOM 687 O O . SER A 1 87 ? 6.086 -0.422 -25.864 1.00 91.69 87 SER A O 1
ATOM 689 N N . THR A 1 88 ? 7.855 -0.321 -24.487 1.00 90.12 88 THR A N 1
ATOM 690 C CA . THR A 1 88 ? 7.356 -1.347 -23.572 1.00 90.12 88 THR A CA 1
ATOM 691 C C . THR A 1 88 ? 6.169 -0.823 -22.760 1.00 90.12 88 THR A C 1
ATOM 693 O O . THR A 1 88 ? 6.173 0.293 -22.251 1.00 90.12 88 THR A O 1
ATOM 696 N N . GLY A 1 89 ? 5.127 -1.646 -22.625 1.00 90.00 89 GLY A N 1
ATOM 697 C CA . GLY A 1 89 ? 4.020 -1.403 -21.690 1.00 90.00 89 GLY A CA 1
ATOM 698 C C . GLY A 1 89 ? 4.261 -2.001 -20.300 1.00 90.00 89 GLY A C 1
ATOM 699 O O . GLY A 1 89 ? 3.374 -1.944 -19.450 1.00 90.00 89 GLY A O 1
ATOM 700 N N . ASN A 1 90 ? 5.425 -2.622 -20.091 1.00 92.38 90 ASN A N 1
ATOM 701 C CA . ASN A 1 90 ? 5.798 -3.301 -18.856 1.00 92.38 90 ASN A CA 1
ATOM 702 C C . ASN A 1 90 ? 6.775 -2.440 -18.059 1.00 92.38 90 ASN A C 1
ATOM 704 O O . ASN A 1 90 ? 7.601 -1.746 -18.645 1.00 92.38 90 ASN A O 1
ATOM 708 N N . LEU A 1 91 ? 6.698 -2.537 -16.735 1.00 91.00 91 LEU A N 1
ATOM 709 C CA . LEU A 1 91 ? 7.539 -1.790 -15.811 1.00 91.00 91 LEU A CA 1
ATOM 710 C C . LEU A 1 91 ? 8.187 -2.760 -14.826 1.00 91.00 91 LEU A C 1
ATOM 712 O O . LEU A 1 91 ? 7.482 -3.562 -14.207 1.00 91.00 91 LEU A O 1
ATOM 716 N N . PHE A 1 92 ? 9.503 -2.665 -14.666 1.00 91.69 92 PHE A N 1
ATOM 717 C CA . PHE A 1 92 ? 10.232 -3.318 -13.590 1.00 91.69 92 PHE A CA 1
ATOM 718 C C . PHE A 1 92 ? 10.704 -2.251 -12.598 1.00 91.69 92 PHE A C 1
ATOM 720 O O . PHE A 1 92 ? 11.087 -1.151 -12.983 1.00 91.69 92 PHE A O 1
ATOM 727 N N . ILE A 1 93 ? 10.596 -2.535 -11.298 1.00 91.38 93 ILE A N 1
ATOM 728 C CA . ILE A 1 93 ? 10.952 -1.567 -10.258 1.00 91.38 93 ILE A CA 1
ATOM 729 C C . ILE A 1 93 ? 11.819 -2.244 -9.208 1.00 91.38 93 ILE A C 1
ATOM 731 O O . ILE A 1 93 ? 11.346 -3.160 -8.539 1.00 91.38 93 ILE A O 1
ATOM 735 N N . ASP A 1 94 ? 13.051 -1.763 -9.034 1.00 89.00 94 ASP A N 1
ATOM 736 C CA . ASP A 1 94 ? 13.947 -2.237 -7.984 1.00 89.00 94 ASP A CA 1
ATOM 737 C C . ASP A 1 94 ? 13.856 -1.366 -6.720 1.00 89.00 94 ASP A C 1
ATOM 739 O O . ASP A 1 94 ? 14.002 -0.139 -6.741 1.00 89.00 94 ASP A O 1
ATOM 743 N N . GLY A 1 95 ? 13.612 -2.001 -5.578 1.00 87.31 95 GLY A N 1
ATOM 744 C CA . GLY A 1 95 ? 13.613 -1.333 -4.289 1.00 87.31 95 GLY A CA 1
ATOM 745 C C . GLY A 1 95 ? 12.750 -1.997 -3.227 1.00 87.31 95 GLY A C 1
ATOM 746 O O . GLY A 1 95 ? 12.219 -3.088 -3.400 1.00 87.31 95 GLY A O 1
ATOM 747 N N . ASP A 1 96 ? 12.622 -1.296 -2.098 1.00 88.25 96 ASP A N 1
ATOM 748 C CA . ASP A 1 96 ? 11.738 -1.726 -1.023 1.00 88.25 96 ASP A CA 1
ATOM 749 C C . ASP A 1 96 ? 10.282 -1.646 -1.494 1.00 88.25 96 ASP A C 1
ATOM 751 O O . ASP A 1 96 ? 9.835 -0.617 -2.013 1.00 88.25 96 ASP A O 1
ATOM 755 N N . ASN A 1 97 ? 9.546 -2.742 -1.329 1.00 90.69 97 ASN A N 1
ATOM 756 C CA . ASN A 1 97 ? 8.206 -2.880 -1.884 1.00 90.69 97 ASN A CA 1
ATOM 757 C C . ASN A 1 97 ? 7.214 -1.867 -1.289 1.00 90.69 97 ASN A C 1
ATOM 759 O O . ASN A 1 97 ? 6.370 -1.348 -2.020 1.00 90.69 97 ASN A O 1
ATOM 763 N N . LEU A 1 98 ? 7.320 -1.533 -0.002 1.00 90.00 98 LEU A N 1
ATOM 764 C CA . LEU A 1 98 ? 6.425 -0.590 0.655 1.00 90.00 98 LEU A CA 1
ATOM 765 C C . LEU A 1 98 ? 6.655 0.825 0.121 1.00 90.00 98 LEU A C 1
ATOM 767 O O . LEU A 1 98 ? 5.686 1.521 -0.191 1.00 90.00 98 LEU A O 1
ATOM 771 N N . GLU A 1 99 ? 7.911 1.242 -0.027 1.00 87.56 99 GLU A N 1
ATOM 772 C CA . GLU A 1 99 ? 8.241 2.556 -0.594 1.00 87.56 99 GLU A CA 1
ATOM 773 C C . GLU A 1 99 ? 7.819 2.660 -2.067 1.00 87.56 99 GLU A C 1
ATOM 775 O O . GLU A 1 99 ? 7.204 3.648 -2.474 1.00 87.56 99 GLU A O 1
ATOM 780 N N . VAL A 1 100 ? 8.059 1.611 -2.859 1.00 90.69 100 VAL A N 1
ATOM 781 C CA . VAL A 1 100 ? 7.632 1.549 -4.266 1.00 90.69 100 VAL A CA 1
ATOM 782 C C . VAL A 1 100 ? 6.111 1.655 -4.388 1.00 90.69 100 VAL A C 1
ATOM 784 O O . VAL A 1 100 ? 5.604 2.452 -5.181 1.00 90.69 100 VAL A O 1
ATOM 787 N N . LEU A 1 101 ? 5.360 0.900 -3.584 1.00 91.94 101 LEU A N 1
ATOM 788 C CA . LEU A 1 101 ? 3.897 0.927 -3.621 1.00 91.94 101 LEU A CA 1
ATOM 789 C C . LEU A 1 101 ? 3.333 2.300 -3.233 1.00 91.94 101 LEU A C 1
ATOM 791 O O . LEU A 1 101 ? 2.349 2.736 -3.836 1.00 91.94 101 LEU A O 1
ATOM 795 N N . LYS A 1 102 ? 3.962 3.014 -2.290 1.00 89.06 102 LYS A N 1
ATOM 796 C CA . LYS A 1 102 ? 3.582 4.397 -1.948 1.00 89.06 102 LYS A CA 1
ATOM 797 C C . LYS A 1 102 ? 3.765 5.354 -3.123 1.00 89.06 102 LYS A C 1
ATOM 799 O O . LYS A 1 102 ? 2.886 6.173 -3.381 1.00 89.06 102 LYS A O 1
ATOM 804 N N . LEU A 1 103 ? 4.863 5.229 -3.868 1.00 89.44 103 LEU A N 1
ATOM 805 C CA . LEU A 1 103 ? 5.123 6.065 -5.046 1.00 89.44 103 LEU A CA 1
ATOM 806 C C . LEU A 1 103 ? 4.138 5.773 -6.183 1.00 89.44 103 LEU A C 1
ATOM 808 O O . LEU A 1 103 ? 3.612 6.694 -6.813 1.00 89.44 103 LEU A O 1
ATOM 812 N N . LEU A 1 104 ? 3.829 4.496 -6.417 1.00 91.44 104 LEU A N 1
ATOM 813 C CA . LEU A 1 104 ? 2.865 4.087 -7.440 1.00 91.44 104 LEU A CA 1
ATOM 814 C C . LEU A 1 104 ? 1.418 4.437 -7.085 1.00 91.44 104 LEU A C 1
ATOM 816 O O . LEU A 1 104 ? 0.591 4.554 -7.995 1.00 91.44 104 LEU A O 1
ATOM 820 N N . GLN A 1 105 ? 1.112 4.626 -5.796 1.00 89.94 105 GLN A N 1
ATOM 821 C CA . GLN A 1 105 ? -0.244 4.852 -5.301 1.00 89.94 105 GLN A CA 1
ATOM 822 C C . GLN A 1 105 ? -0.966 5.940 -6.095 1.00 89.94 105 GLN A C 1
ATOM 824 O O . GLN A 1 105 ? -2.093 5.722 -6.522 1.00 89.94 105 GLN A O 1
ATOM 829 N N . LYS A 1 106 ? -0.320 7.084 -6.349 1.00 84.12 106 LYS A N 1
ATOM 830 C CA . LYS A 1 106 ? -0.954 8.218 -7.036 1.00 84.12 106 LYS A CA 1
ATOM 831 C C . LYS A 1 106 ? -1.274 7.925 -8.503 1.00 84.12 106 LYS A C 1
ATOM 833 O O . LYS A 1 106 ? -2.362 8.237 -8.980 1.00 84.12 106 LYS A O 1
ATOM 838 N N . SER A 1 107 ? -0.337 7.321 -9.225 1.00 88.69 107 SER A N 1
ATOM 839 C CA . SER A 1 107 ? -0.455 7.128 -10.676 1.00 88.69 107 SER A CA 1
ATOM 840 C C . SER A 1 107 ? -1.317 5.921 -11.049 1.00 88.69 107 SER A C 1
ATOM 842 O O . SER A 1 107 ? -1.967 5.929 -12.102 1.00 88.69 107 SER A O 1
ATOM 844 N N . TYR A 1 108 ? -1.355 4.905 -10.183 1.00 91.44 108 TYR A N 1
ATOM 845 C CA . TYR A 1 108 ? -1.981 3.607 -10.451 1.00 91.44 108 TYR A CA 1
ATOM 846 C C . TYR A 1 108 ? -3.185 3.290 -9.552 1.00 91.44 108 TYR A C 1
ATOM 848 O O . TYR A 1 108 ? -3.717 2.179 -9.617 1.00 91.44 108 TYR A O 1
ATOM 856 N N . TYR A 1 109 ? -3.667 4.256 -8.759 1.00 92.25 109 TYR A N 1
ATOM 857 C CA . TYR A 1 109 ? -4.857 4.082 -7.924 1.00 92.25 109 TYR A CA 1
ATOM 858 C C . TYR A 1 109 ? -6.052 3.563 -8.737 1.00 92.25 109 TYR A C 1
ATOM 860 O O . TYR A 1 109 ? -6.454 4.175 -9.726 1.00 92.25 109 TYR A O 1
ATOM 868 N N . GLY A 1 110 ? -6.609 2.419 -8.328 1.00 93.06 110 GLY A N 1
ATOM 869 C CA . GLY A 1 110 ? -7.774 1.808 -8.977 1.00 93.06 110 GLY A CA 1
ATOM 870 C C . GLY A 1 110 ? -7.535 1.267 -10.394 1.00 93.06 110 GLY A C 1
ATOM 871 O O . GLY A 1 110 ? -8.495 0.862 -11.044 1.00 93.06 110 GLY A O 1
ATOM 872 N N . LYS A 1 111 ? -6.287 1.246 -10.889 1.00 95.31 111 LYS A N 1
ATOM 873 C CA . LYS A 1 111 ? -5.949 0.787 -12.252 1.00 95.31 111 LYS A CA 1
ATOM 874 C C . LYS A 1 111 ? -5.428 -0.652 -12.312 1.00 95.31 111 LYS A C 1
ATOM 876 O O . LYS A 1 111 ? -5.326 -1.216 -13.398 1.00 95.31 111 LYS A O 1
ATOM 881 N N . ILE A 1 112 ? -5.090 -1.253 -11.171 1.00 95.44 112 ILE A N 1
ATOM 882 C CA . ILE A 1 112 ? -4.536 -2.610 -11.106 1.00 95.44 112 ILE A CA 1
ATOM 883 C C . ILE A 1 112 ? -5.668 -3.641 -11.117 1.00 95.44 112 ILE A C 1
ATOM 885 O O . ILE A 1 112 ? -6.499 -3.669 -10.214 1.00 95.44 112 ILE A O 1
ATOM 889 N N . LYS A 1 113 ? -5.692 -4.502 -12.141 1.00 97.62 113 LYS A N 1
ATOM 890 C CA . LYS A 1 113 ? -6.718 -5.547 -12.305 1.00 97.62 113 LYS A CA 1
ATOM 891 C C . LYS A 1 113 ? -6.460 -6.792 -11.451 1.00 97.62 113 LYS A C 1
ATOM 893 O O . LYS A 1 113 ? -7.406 -7.428 -11.001 1.00 97.62 113 LYS A O 1
ATOM 898 N N . MET A 1 114 ? -5.196 -7.171 -11.282 1.00 96.94 114 MET A N 1
ATOM 899 C CA . MET A 1 114 ? -4.785 -8.393 -10.591 1.00 96.94 114 MET A CA 1
ATOM 900 C C . MET A 1 114 ? -3.425 -8.170 -9.934 1.00 96.94 114 MET A C 1
ATOM 902 O O . MET A 1 114 ? -2.551 -7.550 -10.535 1.00 96.94 114 MET A O 1
ATOM 906 N N . ILE A 1 115 ? -3.260 -8.693 -8.720 1.00 95.81 115 ILE A N 1
ATOM 907 C CA . ILE A 1 115 ? -1.996 -8.704 -7.982 1.00 95.81 115 ILE A CA 1
ATOM 908 C C . ILE A 1 115 ? -1.657 -10.166 -7.690 1.00 95.81 115 ILE A C 1
ATOM 910 O O . ILE A 1 115 ? -2.491 -10.888 -7.147 1.00 95.81 115 ILE A O 1
ATOM 914 N N . TYR A 1 116 ? -0.448 -10.586 -8.057 1.00 96.69 116 TYR A N 1
ATOM 915 C CA . TYR A 1 116 ? 0.123 -11.878 -7.686 1.00 96.69 116 TYR A CA 1
ATOM 916 C C . TYR A 1 116 ? 1.380 -11.618 -6.858 1.00 96.69 116 TYR A C 1
ATOM 918 O O . TYR A 1 116 ? 2.257 -10.879 -7.302 1.00 96.69 116 TYR A O 1
ATOM 926 N N . ILE A 1 117 ? 1.439 -12.183 -5.653 1.00 94.75 117 ILE A N 1
ATOM 927 C CA . ILE A 1 117 ? 2.585 -12.076 -4.747 1.00 94.75 117 ILE A CA 1
ATOM 928 C C . ILE A 1 117 ? 2.917 -13.458 -4.194 1.00 94.75 117 ILE A C 1
ATOM 930 O O . ILE A 1 117 ? 2.011 -14.226 -3.874 1.00 94.75 117 ILE A O 1
ATOM 934 N N . ASP A 1 118 ? 4.208 -13.737 -4.060 1.00 93.00 118 ASP A N 1
ATOM 935 C CA . ASP A 1 118 ? 4.743 -14.927 -3.395 1.00 93.00 1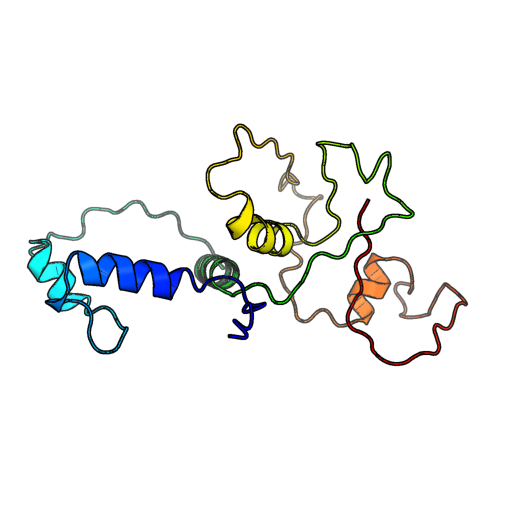18 ASP A CA 1
ATOM 936 C C . ASP A 1 118 ? 5.637 -14.460 -2.234 1.00 93.00 118 ASP A C 1
ATOM 938 O O . ASP A 1 118 ? 6.858 -14.375 -2.379 1.00 93.00 118 ASP A O 1
ATOM 942 N N . PRO A 1 119 ? 5.039 -13.979 -1.124 1.00 88.69 119 PRO A N 1
ATOM 943 C CA . PRO A 1 119 ? 5.812 -13.520 0.020 1.00 88.69 119 PRO A CA 1
ATOM 944 C C . PRO A 1 119 ? 6.500 -14.711 0.706 1.00 88.69 119 PRO A C 1
ATOM 946 O O . PRO A 1 119 ? 5.989 -15.830 0.643 1.00 88.69 119 PRO A O 1
ATOM 949 N N . PRO A 1 120 ? 7.614 -14.487 1.421 1.00 83.25 120 PRO A N 1
ATOM 950 C CA . PRO A 1 120 ? 8.273 -15.548 2.170 1.00 83.25 120 PRO A CA 1
ATOM 951 C C . PRO A 1 120 ? 7.304 -16.158 3.187 1.00 83.25 120 PRO A C 1
ATOM 953 O O . PRO A 1 120 ? 6.694 -15.454 4.000 1.00 83.25 120 PRO A O 1
ATOM 956 N N . TYR A 1 121 ? 7.153 -17.480 3.145 1.00 77.81 121 TYR A N 1
ATOM 957 C CA . TYR A 1 121 ? 6.369 -18.200 4.136 1.00 77.81 121 TYR A CA 1
ATOM 958 C C . TYR A 1 121 ? 7.139 -18.174 5.455 1.00 77.81 121 TYR A C 1
ATOM 960 O O . TYR A 1 121 ? 8.328 -18.473 5.491 1.00 77.81 121 TYR A O 1
ATOM 968 N N . ASN A 1 122 ? 6.474 -17.815 6.555 1.00 72.94 122 ASN A N 1
ATOM 969 C CA . ASN A 1 122 ? 7.072 -17.799 7.894 1.00 72.94 122 ASN A CA 1
ATOM 970 C C . ASN A 1 122 ? 7.262 -19.231 8.444 1.00 72.94 122 ASN A C 1
ATOM 972 O O . ASN A 1 122 ? 6.782 -19.584 9.523 1.00 72.94 122 ASN A O 1
ATOM 976 N N . THR A 1 123 ? 7.888 -20.095 7.647 1.00 75.38 123 THR A N 1
ATOM 977 C CA . THR A 1 123 ? 8.367 -21.420 8.017 1.00 75.38 123 THR A CA 1
ATOM 978 C C . THR A 1 123 ? 9.665 -21.242 8.788 1.00 75.38 123 THR A C 1
ATOM 980 O O . THR A 1 123 ? 10.497 -20.427 8.408 1.00 75.38 123 THR A O 1
ATOM 983 N N . ALA A 1 124 ? 9.815 -21.980 9.890 1.00 59.72 124 ALA A N 1
ATOM 984 C CA . ALA A 1 124 ? 10.719 -21.721 11.021 1.00 59.72 124 ALA A CA 1
ATOM 985 C C . ALA A 1 124 ? 12.212 -21.399 10.736 1.00 59.72 124 ALA A C 1
ATOM 987 O O . ALA A 1 124 ? 12.921 -21.072 11.681 1.00 59.72 124 ALA A O 1
ATOM 988 N N . ASN A 1 125 ? 12.684 -21.466 9.488 1.00 56.44 125 ASN A N 1
ATOM 989 C CA . ASN A 1 125 ? 14.064 -21.201 9.077 1.00 56.44 125 ASN A CA 1
ATOM 990 C C . ASN A 1 125 ? 14.237 -20.082 8.024 1.00 56.44 125 ASN A C 1
ATOM 992 O O . ASN A 1 125 ? 15.381 -19.775 7.707 1.00 56.44 125 ASN A O 1
ATOM 996 N N . ASP A 1 126 ? 13.168 -19.476 7.487 1.00 55.06 126 ASP A N 1
ATOM 997 C CA . ASP A 1 126 ? 13.264 -18.633 6.273 1.00 55.06 126 ASP A CA 1
ATOM 998 C C . ASP A 1 126 ? 13.078 -17.120 6.483 1.00 55.06 126 ASP A C 1
ATOM 1000 O O . ASP A 1 126 ? 13.234 -16.358 5.528 1.00 55.06 126 ASP A O 1
ATOM 1004 N N . PHE A 1 127 ? 12.755 -16.636 7.692 1.00 56.38 127 PHE A N 1
ATOM 1005 C CA . PHE A 1 127 ? 12.457 -15.208 7.859 1.00 56.38 127 PHE A CA 1
ATOM 1006 C C . PHE A 1 127 ? 12.957 -14.588 9.169 1.00 56.38 127 PHE A C 1
ATOM 1008 O O . PHE A 1 127 ? 12.476 -14.894 10.260 1.00 56.38 127 PHE A O 1
ATOM 1015 N N . ILE A 1 128 ? 13.888 -13.641 9.037 1.00 57.56 128 ILE A N 1
ATOM 1016 C CA . ILE A 1 128 ? 14.229 -12.650 10.062 1.00 57.56 128 ILE A CA 1
ATOM 1017 C C . ILE A 1 128 ? 13.570 -11.344 9.625 1.00 57.56 128 ILE A C 1
ATOM 1019 O O . ILE A 1 128 ? 13.812 -10.882 8.517 1.00 57.56 128 ILE A O 1
ATOM 1023 N N . TYR A 1 129 ? 12.741 -10.751 10.484 1.00 53.84 129 TYR A N 1
ATOM 1024 C CA . TYR A 1 129 ? 12.143 -9.440 10.231 1.00 53.84 129 TYR A CA 1
ATOM 1025 C C . TYR A 1 129 ? 13.237 -8.358 10.320 1.00 53.84 129 TYR A C 1
ATOM 1027 O O . TYR A 1 129 ? 13.749 -8.134 11.424 1.00 53.84 129 TYR A O 1
ATOM 1035 N N . PRO A 1 130 ? 13.584 -7.643 9.233 1.00 54.75 130 PRO A N 1
ATOM 1036 C CA . PRO A 1 130 ? 14.517 -6.522 9.289 1.00 54.75 130 PRO A CA 1
ATOM 1037 C C . PRO A 1 130 ? 13.781 -5.261 9.774 1.00 54.75 130 PRO A C 1
ATOM 1039 O O . PRO A 1 130 ? 13.833 -4.200 9.170 1.00 54.75 130 PRO A O 1
ATOM 1042 N N . ASP A 1 131 ? 13.030 -5.366 10.873 1.00 46.22 131 ASP A N 1
ATOM 1043 C CA . ASP A 1 131 ? 12.280 -4.232 11.436 1.00 46.22 131 ASP A CA 1
ATOM 1044 C C . ASP A 1 131 ? 13.164 -3.316 12.296 1.00 46.22 131 ASP A C 1
ATOM 1046 O O . ASP A 1 131 ? 12.704 -2.321 12.866 1.00 46.22 131 ASP A O 1
ATOM 1050 N N . ASN A 1 132 ? 14.461 -3.615 12.382 1.00 44.62 132 ASN A N 1
ATOM 1051 C CA . ASN A 1 132 ? 15.428 -2.744 13.018 1.00 44.62 132 ASN A CA 1
ATOM 1052 C C . ASN A 1 132 ? 15.956 -1.739 11.983 1.00 44.62 132 ASN A C 1
ATOM 1054 O O . ASN A 1 132 ? 17.124 -1.751 11.630 1.00 44.62 132 ASN A O 1
ATOM 1058 N N . TYR A 1 133 ? 15.119 -0.789 11.552 1.00 48.53 133 TYR A N 1
ATOM 1059 C CA . TYR A 1 133 ? 15.486 0.337 10.662 1.00 48.53 133 TYR A CA 1
ATOM 1060 C C . TYR A 1 133 ? 16.552 1.297 11.249 1.00 48.53 133 TYR A C 1
ATOM 1062 O O . TYR A 1 133 ? 16.726 2.423 10.783 1.00 48.53 133 TYR A O 1
ATOM 1070 N N . ARG A 1 134 ? 17.266 0.881 12.302 1.00 45.06 134 ARG A N 1
ATOM 1071 C CA . ARG A 1 134 ? 18.532 1.475 12.745 1.00 45.06 134 ARG A CA 1
ATOM 1072 C C . ARG A 1 134 ? 19.722 0.916 11.957 1.00 45.06 134 ARG A C 1
ATOM 1074 O O . ARG A 1 134 ? 20.854 1.145 12.373 1.00 45.06 134 ARG A O 1
ATOM 1081 N N . GLU A 1 135 ? 19.470 0.195 10.869 1.00 47.66 135 GLU A N 1
ATOM 1082 C CA . GLU A 1 135 ? 20.503 -0.303 9.974 1.00 47.66 135 GLU A CA 1
ATOM 1083 C C . GLU A 1 135 ? 21.256 0.868 9.337 1.00 47.66 135 GLU A C 1
ATOM 1085 O O . GLU A 1 135 ? 20.725 1.675 8.568 1.00 47.66 135 GLU A O 1
ATOM 1090 N N . GLY A 1 136 ? 22.512 1.010 9.752 1.00 57.19 136 GLY A N 1
ATOM 1091 C CA . GLY A 1 136 ? 23.428 1.975 9.172 1.00 57.19 136 GLY A CA 1
ATOM 1092 C C . GLY A 1 136 ? 23.885 1.500 7.798 1.00 57.19 136 GLY A C 1
ATOM 1093 O O . GLY A 1 136 ? 23.708 0.346 7.423 1.00 57.19 136 GLY A O 1
ATOM 1094 N N . LEU A 1 137 ? 24.570 2.380 7.065 1.00 55.62 137 LEU A N 1
ATOM 1095 C CA . LEU A 1 137 ? 25.226 2.070 5.788 1.00 55.62 137 LEU A CA 1
ATOM 1096 C C . LEU A 1 137 ? 25.991 0.729 5.811 1.00 55.62 137 LEU A C 1
ATOM 1098 O O . LEU A 1 137 ? 26.050 0.047 4.798 1.00 55.62 137 LEU A O 1
ATOM 1102 N N . GLN A 1 138 ? 26.541 0.333 6.963 1.00 54.88 138 GLN A N 1
ATOM 1103 C CA . GLN A 1 138 ? 27.252 -0.932 7.126 1.00 54.88 138 GLN A CA 1
ATOM 1104 C C . GLN A 1 138 ? 26.374 -2.174 6.942 1.00 54.88 138 GLN A C 1
ATOM 1106 O O . GLN A 1 138 ? 26.838 -3.118 6.317 1.00 54.88 138 GLN A O 1
ATOM 1111 N N . ASP A 1 139 ? 25.134 -2.191 7.424 1.00 56.97 139 ASP A N 1
ATOM 1112 C CA . ASP A 1 139 ? 24.282 -3.386 7.349 1.00 56.97 139 ASP A CA 1
ATOM 1113 C C . ASP A 1 139 ? 23.799 -3.622 5.909 1.00 56.97 139 ASP A C 1
ATOM 1115 O O . ASP A 1 139 ? 23.850 -4.745 5.407 1.00 56.97 139 ASP A O 1
ATOM 1119 N N . TYR A 1 140 ? 23.507 -2.537 5.179 1.00 58.41 140 TYR A N 1
ATOM 1120 C CA . TYR A 1 140 ? 23.281 -2.562 3.730 1.00 58.41 140 TYR A CA 1
ATOM 1121 C C . TYR A 1 140 ? 24.511 -3.064 2.954 1.00 58.41 140 TYR A C 1
ATOM 1123 O O . TYR A 1 140 ? 24.389 -3.886 2.045 1.00 58.41 140 TYR A O 1
ATOM 1131 N N . LEU A 1 141 ? 25.716 -2.605 3.317 1.00 61.00 141 LEU A N 1
ATOM 1132 C CA . LEU A 1 141 ? 26.967 -3.075 2.709 1.00 61.00 141 LEU A CA 1
ATOM 1133 C C . LEU A 1 141 ? 27.223 -4.564 3.000 1.00 61.00 141 LEU A C 1
ATOM 1135 O O . LEU A 1 141 ? 27.811 -5.257 2.174 1.00 61.00 141 LEU A O 1
ATOM 1139 N N . ARG A 1 142 ? 26.778 -5.062 4.158 1.00 60.69 142 ARG A N 1
ATOM 1140 C CA . ARG A 1 142 ? 26.866 -6.474 4.561 1.00 60.69 142 ARG A CA 1
ATOM 1141 C C . ARG A 1 142 ? 25.899 -7.325 3.737 1.00 60.69 142 ARG A C 1
ATOM 1143 O O . ARG A 1 142 ? 26.309 -8.316 3.144 1.00 60.69 142 ARG A O 1
ATOM 1150 N N . TYR A 1 143 ? 24.649 -6.876 3.612 1.00 56.78 143 TYR A N 1
ATOM 1151 C CA . TYR A 1 143 ? 23.617 -7.533 2.804 1.00 56.78 143 TYR A CA 1
ATOM 1152 C C . TYR A 1 143 ? 23.968 -7.580 1.309 1.00 56.78 143 TYR A C 1
ATOM 1154 O O . TYR A 1 143 ? 23.761 -8.592 0.647 1.00 56.78 143 TYR A O 1
ATOM 1162 N N . THR A 1 144 ? 24.560 -6.508 0.776 1.00 59.22 144 THR A N 1
ATOM 1163 C CA . THR A 1 144 ? 25.009 -6.432 -0.628 1.00 59.22 144 THR A CA 1
ATOM 1164 C C . THR A 1 144 ? 26.360 -7.116 -0.886 1.00 59.22 144 THR A C 1
ATOM 1166 O O . THR A 1 144 ? 26.866 -7.059 -2.006 1.00 59.22 144 THR A O 1
ATOM 1169 N N . GLY A 1 145 ? 26.957 -7.770 0.121 1.00 57.22 145 GLY A N 1
ATOM 1170 C CA . GLY A 1 145 ? 28.210 -8.525 -0.013 1.00 57.22 145 GLY A CA 1
ATOM 1171 C C . GLY A 1 145 ? 29.461 -7.661 -0.212 1.00 57.22 145 GLY A C 1
ATOM 1172 O O . GLY A 1 145 ? 30.477 -8.147 -0.704 1.00 57.22 145 GLY A O 1
ATOM 1173 N N . GLN A 1 146 ? 29.403 -6.375 0.140 1.00 59.97 146 GLN A N 1
ATOM 1174 C CA . GLN A 1 146 ? 30.512 -5.427 -0.007 1.00 59.97 146 GLN A CA 1
ATOM 1175 C C . GLN A 1 146 ? 31.453 -5.417 1.209 1.00 59.97 146 GLN A C 1
ATOM 1177 O O . GLN A 1 146 ? 32.618 -5.032 1.076 1.00 59.97 146 GLN A O 1
ATOM 1182 N N . ILE A 1 147 ? 30.982 -5.883 2.371 1.00 63.34 147 ILE A N 1
ATOM 1183 C CA . ILE A 1 147 ? 31.786 -6.130 3.577 1.00 63.34 147 ILE A CA 1
ATOM 1184 C C . ILE A 1 147 ? 31.573 -7.564 4.086 1.00 63.34 147 ILE A C 1
ATOM 1186 O O . ILE A 1 147 ? 30.491 -8.124 3.926 1.00 63.34 147 ILE A O 1
ATOM 1190 N N . ASN A 1 148 ? 32.597 -8.161 4.697 1.00 63.38 148 ASN A N 1
ATOM 1191 C CA . ASN A 1 148 ? 32.494 -9.476 5.337 1.00 63.38 148 ASN A CA 1
ATOM 1192 C C . ASN A 1 148 ? 31.933 -9.374 6.773 1.00 63.38 148 ASN A C 1
ATOM 1194 O O . ASN A 1 148 ? 31.752 -8.277 7.306 1.00 63.38 148 ASN A O 1
ATOM 1198 N N . ASP A 1 149 ? 31.681 -10.516 7.421 1.00 56.62 149 ASP A N 1
ATOM 1199 C CA . ASP A 1 149 ? 31.103 -10.587 8.778 1.00 56.62 149 ASP A CA 1
ATOM 1200 C C . ASP A 1 149 ? 31.957 -9.901 9.863 1.00 56.62 149 ASP A C 1
ATOM 1202 O O . ASP A 1 149 ? 31.449 -9.512 10.919 1.00 56.62 149 ASP A O 1
ATOM 1206 N N . GLU A 1 150 ? 33.236 -9.668 9.572 1.00 61.72 150 GLU A N 1
ATOM 1207 C CA . GLU A 1 150 ? 34.203 -8.967 10.421 1.00 61.72 150 GLU A CA 1
ATOM 1208 C C . GLU A 1 150 ? 34.283 -7.453 10.124 1.00 61.72 150 GLU A C 1
ATOM 1210 O O . GLU A 1 150 ? 35.004 -6.728 10.807 1.00 61.72 150 GLU A O 1
ATOM 1215 N N . GLY A 1 151 ? 33.523 -6.950 9.141 1.00 57.22 151 GLY A N 1
ATOM 1216 C CA . GLY A 1 151 ? 33.459 -5.532 8.765 1.00 57.22 151 GLY A CA 1
ATOM 1217 C C . GLY A 1 151 ? 34.533 -5.068 7.772 1.00 57.22 151 GLY A C 1
ATOM 1218 O O . GLY A 1 151 ? 34.663 -3.868 7.532 1.00 57.22 151 GLY A O 1
ATOM 1219 N N . ASN A 1 152 ? 35.290 -5.991 7.181 1.00 59.91 152 ASN A N 1
ATOM 1220 C CA . ASN A 1 152 ? 36.330 -5.702 6.197 1.00 59.91 152 ASN A CA 1
ATOM 1221 C C . ASN A 1 152 ? 35.742 -5.653 4.778 1.00 59.91 152 ASN A C 1
ATOM 1223 O O . ASN A 1 152 ? 34.975 -6.528 4.376 1.00 59.91 152 ASN A O 1
ATOM 1227 N N . VAL A 1 153 ? 36.110 -4.622 4.014 1.00 61.12 153 VAL A N 1
ATOM 1228 C CA . VAL A 1 153 ? 35.624 -4.387 2.645 1.00 61.12 153 VAL A CA 1
ATOM 1229 C C . VAL A 1 153 ? 36.236 -5.414 1.690 1.00 61.12 153 VAL A C 1
ATOM 1231 O O . VAL A 1 153 ? 37.456 -5.557 1.632 1.00 61.12 153 VAL A O 1
ATOM 1234 N N . ILE A 1 154 ? 35.393 -6.126 0.940 1.00 60.22 154 ILE A N 1
ATOM 1235 C CA . ILE A 1 154 ? 35.812 -7.238 0.067 1.00 60.22 154 ILE A CA 1
ATOM 1236 C C . ILE A 1 154 ? 36.117 -6.742 -1.361 1.00 60.22 154 ILE A C 1
ATOM 1238 O O . ILE A 1 154 ? 36.831 -7.401 -2.113 1.00 60.22 154 ILE A O 1
ATOM 1242 N N . SER A 1 155 ? 35.625 -5.554 -1.739 1.00 51.12 155 SER A N 1
ATOM 1243 C CA . SER A 1 155 ? 35.835 -4.970 -3.070 1.00 51.12 155 SER A CA 1
ATOM 1244 C C . SER A 1 155 ? 36.666 -3.681 -3.027 1.00 51.12 155 SER A C 1
ATOM 1246 O O . SER A 1 155 ? 36.460 -2.798 -2.200 1.00 51.12 155 SER A O 1
ATOM 1248 N N . SER A 1 156 ? 37.642 -3.576 -3.930 1.00 40.69 156 SER A N 1
ATOM 1249 C CA . SER A 1 156 ? 38.653 -2.511 -3.979 1.00 40.69 156 SER A CA 1
ATOM 1250 C C . SER A 1 156 ? 38.240 -1.265 -4.771 1.00 40.69 156 SER A C 1
ATOM 1252 O O . SER A 1 156 ? 39.098 -0.442 -5.088 1.00 40.69 156 SER A O 1
ATOM 1254 N N . ASN A 1 157 ? 36.961 -1.101 -5.117 1.00 41.09 157 ASN A N 1
ATOM 1255 C CA . ASN A 1 157 ? 36.503 0.127 -5.764 1.00 41.09 157 ASN A CA 1
ATOM 1256 C C . ASN A 1 157 ? 36.089 1.139 -4.702 1.00 41.09 157 ASN A C 1
ATOM 1258 O O . ASN A 1 157 ? 34.932 1.243 -4.304 1.00 41.09 157 ASN A O 1
ATOM 1262 N N . THR A 1 158 ? 37.076 1.902 -4.244 1.00 43.34 158 THR A N 1
ATOM 1263 C CA . THR A 1 158 ? 36.861 3.099 -3.440 1.00 43.34 158 THR A CA 1
ATOM 1264 C C . THR A 1 158 ? 36.156 4.142 -4.312 1.00 43.34 158 THR A C 1
ATOM 1266 O O . THR A 1 158 ? 36.809 4.943 -4.983 1.00 43.34 158 THR A O 1
ATOM 1269 N N . GLU A 1 159 ? 34.821 4.144 -4.314 1.00 42.59 159 GLU A N 1
ATOM 1270 C CA . GLU A 1 159 ? 33.991 5.259 -4.792 1.00 42.59 159 GLU A CA 1
ATOM 1271 C C . GLU A 1 159 ? 34.290 6.487 -3.915 1.00 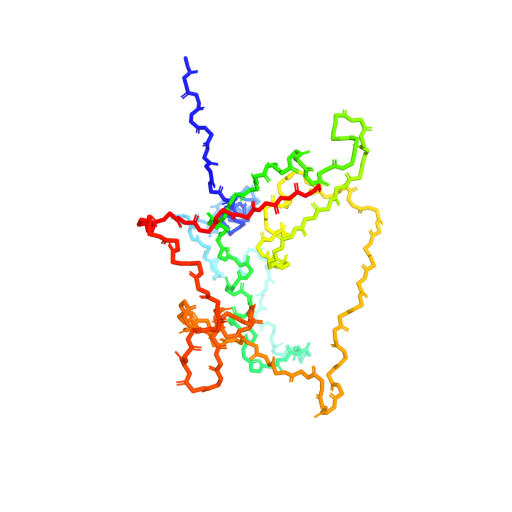42.59 159 GLU A C 1
ATOM 1273 O O . GLU A 1 159 ? 33.618 6.820 -2.940 1.00 42.59 159 GLU A O 1
ATOM 1278 N N . THR A 1 160 ? 35.399 7.151 -4.231 1.00 39.88 160 THR A N 1
ATOM 1279 C CA . THR A 1 160 ? 35.794 8.433 -3.663 1.00 39.88 160 THR A CA 1
ATOM 1280 C C . THR A 1 160 ? 34.945 9.495 -4.341 1.00 39.88 160 THR A C 1
ATOM 1282 O O . THR A 1 160 ? 35.393 10.143 -5.283 1.00 39.88 160 THR A O 1
ATOM 1285 N N . ARG A 1 161 ? 33.701 9.667 -3.890 1.00 36.94 161 ARG A N 1
ATOM 1286 C CA . ARG A 1 161 ? 32.904 10.881 -4.110 1.00 36.94 161 ARG A CA 1
ATOM 1287 C C . ARG A 1 161 ? 31.771 10.933 -3.094 1.00 36.94 161 ARG A C 1
ATOM 1289 O O . ARG A 1 161 ? 31.055 9.968 -2.872 1.00 36.94 161 ARG A O 1
ATOM 1296 N N . GLY A 1 162 ? 31.701 12.064 -2.398 1.00 33.53 162 GLY A N 1
ATOM 1297 C CA . GLY A 1 162 ? 30.877 12.246 -1.213 1.00 33.53 162 GLY A CA 1
ATOM 1298 C C . GLY A 1 162 ? 29.400 11.933 -1.432 1.00 33.53 162 GLY A C 1
ATOM 1299 O O . GLY A 1 162 ? 28.850 12.217 -2.483 1.00 33.53 162 GLY A O 1
ATOM 1300 N N . ARG A 1 163 ? 28.795 11.380 -0.378 1.00 41.59 163 ARG A N 1
ATOM 1301 C CA . ARG A 1 163 ? 27.374 11.380 -0.003 1.00 41.59 163 ARG A CA 1
ATOM 1302 C C . ARG A 1 163 ? 26.419 12.018 -1.032 1.00 41.59 163 ARG A C 1
ATOM 1304 O O . ARG A 1 163 ? 25.935 13.130 -0.834 1.00 41.59 163 ARG A O 1
ATOM 1311 N N . PHE A 1 164 ? 26.089 11.275 -2.080 1.00 36.03 164 PHE A N 1
ATOM 1312 C CA . PHE A 1 164 ? 24.852 11.486 -2.824 1.00 36.03 164 PHE A CA 1
ATOM 1313 C C . PHE A 1 164 ? 23.858 10.420 -2.369 1.00 36.03 164 PHE A C 1
ATOM 1315 O O . PHE A 1 164 ? 24.238 9.275 -2.127 1.00 36.03 164 PHE A O 1
ATOM 1322 N N . GLY A 1 165 ? 22.610 10.836 -2.137 1.00 37.75 165 GLY A N 1
ATOM 1323 C CA . GLY A 1 165 ? 21.529 9.927 -1.769 1.00 37.75 165 GLY A CA 1
ATOM 1324 C C . GLY A 1 165 ? 21.446 8.774 -2.763 1.00 37.75 165 GLY A C 1
ATOM 1325 O O . GLY A 1 165 ? 21.729 8.968 -3.942 1.00 37.75 165 GLY A O 1
ATOM 1326 N N . THR A 1 166 ? 21.108 7.588 -2.262 1.00 34.75 166 THR A N 1
ATOM 1327 C CA . THR A 1 166 ? 21.044 6.337 -3.018 1.00 34.75 166 THR A CA 1
ATOM 1328 C C . THR A 1 166 ? 20.267 6.535 -4.319 1.00 34.75 166 THR A C 1
ATOM 1330 O O . THR A 1 166 ? 19.040 6.626 -4.314 1.00 34.75 166 THR A O 1
ATOM 1333 N N . VAL A 1 167 ? 20.994 6.640 -5.429 1.00 32.19 167 VAL A N 1
ATOM 1334 C CA . VAL A 1 167 ? 20.432 6.647 -6.776 1.00 32.19 167 VAL A CA 1
ATOM 1335 C C . VAL A 1 167 ? 20.102 5.191 -7.074 1.00 32.19 167 VAL A C 1
ATOM 1337 O O . VAL A 1 167 ? 21.005 4.364 -7.166 1.00 32.19 167 VAL A O 1
ATOM 1340 N N . LYS A 1 168 ? 18.811 4.856 -7.111 1.00 38.56 168 LYS A N 1
ATOM 1341 C CA . LYS A 1 168 ? 18.357 3.542 -7.573 1.00 38.56 168 LYS A CA 1
ATOM 1342 C C . LYS A 1 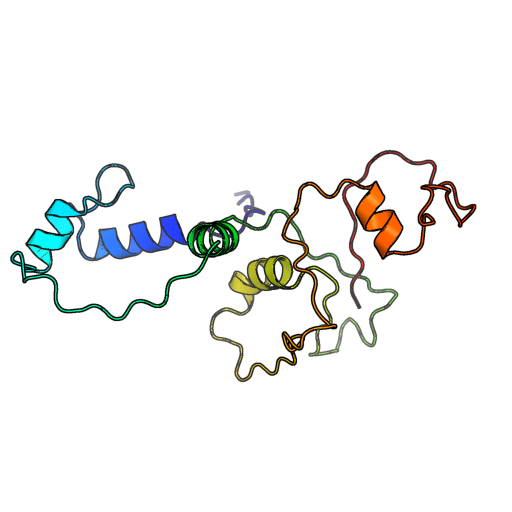168 ? 18.167 3.622 -9.080 1.00 38.56 168 LYS A C 1
ATOM 1344 O O . LYS A 1 168 ? 17.508 4.543 -9.559 1.00 38.56 168 LYS A O 1
ATOM 1349 N N . ASN A 1 169 ? 18.791 2.697 -9.791 1.00 27.28 169 ASN A N 1
ATOM 1350 C CA . ASN A 1 169 ? 18.654 2.509 -11.229 1.00 27.28 169 ASN A CA 1
ATOM 1351 C C . ASN A 1 169 ? 17.495 1.520 -11.484 1.00 27.28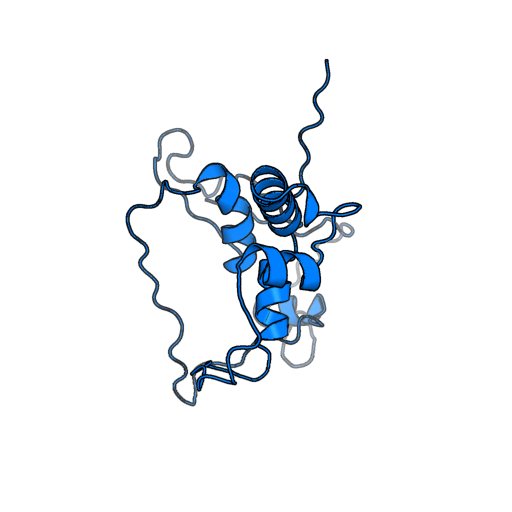 169 ASN A C 1
ATOM 1353 O O . ASN A 1 169 ? 17.247 0.646 -10.658 1.00 27.28 169 ASN A O 1
ATOM 1357 N N . PHE A 1 170 ? 16.745 1.698 -12.577 1.00 46.28 170 PHE A N 1
ATOM 1358 C CA . PHE A 1 170 ? 15.541 0.930 -12.920 1.00 46.28 170 PHE A CA 1
ATOM 1359 C C . PHE A 1 170 ? 15.424 0.578 -14.416 1.00 46.28 170 PHE A C 1
ATOM 1361 O O . PHE A 1 170 ? 15.413 1.479 -15.248 1.00 46.28 170 PHE A O 1
ATOM 1368 N N . VAL A 1 171 ? 15.247 -0.702 -14.740 1.00 40.69 171 VAL A N 1
ATOM 1369 C CA . VAL A 1 171 ? 15.006 -1.253 -16.096 1.00 40.69 171 VAL A CA 1
ATOM 1370 C C . VAL A 1 171 ? 13.580 -1.001 -16.584 1.00 40.69 171 VAL A C 1
ATOM 1372 O O . VAL A 1 171 ? 12.629 -1.325 -15.841 1.00 40.69 171 VAL A O 1
#

InterPro domains:
  IPR002052 DNA methylase, N-6 adenine-specific, conserved site [PS00092] (115-121)
  IPR029063 S-adenosyl-L-methionine-dependent methyltransferase superfamily [G3DSA:3.40.50.150] (78-160)
  IPR029063 S-adenosyl-L-methionine-dependent methyltransferase superfamily [SSF53335] (79-143)

pLDDT: mean 70.65, std 18.01, range [27.28, 97.62]

Organism: NCBI:txid33934

Secondary structure (DSSP, 8-state):
-------SPP-HHHHHHHHHHHH-TTTEETTEE-HHHHHHHTT--------------TTHHHHHHHHHSPP-------TTT-SSTTT-------S-HHHHHHHHHHHHTTT-------PPP--TTS------TT--HHHHHHHTTSB-TTS-B-------S----------

Radius of gyration: 22.67 Å; chains: 1; bounding box: 65×52×52 Å

Foldseek 3Di:
DDDPDDPKFDQPLQVVLVVVCVVPVVQADPSDGNVVVVCVVVVVDVPDPPPPPDDDDPCPVVVVVLLSDIAPDDDDEQPVVDDPVVPDPDWDDDDDPSNVCSRCCVVCPPPDPDDDDDDDDVDPPTDDPPPVVVDDPQVVCPVVVQADPVGHGPDDPPPPDDDDPDDDYTD